Protein AF-A0A523BL86-F1 (afdb_monomer_lite)

Secondary structure (DSSP, 8-state):
-GGGS-HHHHTTSEEEEE---HHHHHHH-TTS--HHHHHHHHHHHHHTT-EEEEEEEEE----BTTB-HHHHHHHHHHHHHHH---SEEEEEE-EEEHHHHHH-S--GGGGG--EEETTEEE-TTHHHHHHHHHHHHHHTT--SEEEESS--HHHHHHHHHTTSS----SPP-

Sequence (173 aa):
MLEDVPEDLRKRFIASFSINPQVIVDKYERGTASTESRIKAAEIAGYMGFRVRIRIDPIVPVAAGGESWIFHYEMLIEELLNKVKPEIITLGSLRALKKTIHYASDKSWLEYTSEESPWGKRVKNRQKIYKLIIELLRDKGFNGKVGLCKETPGVWEYLKREGLMEDPGEPGV

pLDDT: mean 95.6, std 5.25, range [53.28, 98.88]

Structure (mmCIF, N/CA/C/O backbone):
data_AF-A0A523BL86-F1
#
_entry.id   AF-A0A523BL86-F1
#
loop_
_atom_site.group_PDB
_atom_site.id
_atom_site.type_symbol
_atom_site.label_atom_id
_atom_site.label_alt_id
_atom_site.label_comp_id
_atom_site.label_asym_id
_atom_site.label_entity_id
_atom_site.label_seq_id
_atom_site.pdbx_PDB_ins_code
_atom_site.Cartn_x
_atom_site.Cartn_y
_atom_site.Cartn_z
_atom_site.occupancy
_atom_site.B_iso_or_equiv
_atom_site.auth_seq_id
_atom_site.auth_comp_id
_atom_site.auth_asym_id
_atom_site.auth_atom_id
_atom_site.pdbx_PDB_model_num
ATOM 1 N N . MET A 1 1 ? 23.404 -0.313 -7.579 1.00 82.44 1 MET A N 1
ATOM 2 C CA . MET A 1 1 ? 22.190 0.309 -8.145 1.00 82.44 1 MET A CA 1
ATOM 3 C C . MET A 1 1 ? 21.480 -0.725 -9.025 1.00 82.44 1 MET A C 1
ATOM 5 O O . MET A 1 1 ? 22.022 -1.813 -9.196 1.00 82.44 1 MET A O 1
ATOM 9 N N . LEU A 1 2 ? 20.255 -0.480 -9.511 1.00 86.06 2 LEU A N 1
ATOM 10 C CA . LEU A 1 2 ? 19.532 -1.484 -10.323 1.00 86.06 2 LEU A CA 1
ATOM 11 C C . LEU A 1 2 ? 20.244 -1.761 -11.659 1.00 86.06 2 LEU A C 1
ATOM 13 O O . LEU A 1 2 ? 20.132 -2.849 -12.219 1.00 86.06 2 LEU A O 1
ATOM 17 N N . GLU A 1 3 ? 20.995 -0.779 -12.148 1.00 90.88 3 GLU A N 1
ATOM 18 C CA . GLU A 1 3 ? 21.759 -0.797 -13.391 1.00 90.88 3 GLU A CA 1
ATOM 19 C C . GLU A 1 3 ? 22.898 -1.818 -13.348 1.00 90.88 3 GLU A C 1
ATOM 21 O O . GLU A 1 3 ? 23.232 -2.391 -14.382 1.00 90.88 3 GLU A O 1
ATOM 26 N N . ASP A 1 4 ? 23.422 -2.107 -12.153 1.00 93.81 4 ASP A N 1
ATOM 27 C CA . ASP A 1 4 ? 24.525 -3.051 -11.946 1.00 93.81 4 ASP A CA 1
ATOM 28 C C . ASP A 1 4 ? 24.085 -4.517 -12.092 1.00 93.81 4 ASP A C 1
ATOM 30 O O . ASP A 1 4 ? 24.923 -5.417 -12.128 1.00 93.81 4 ASP A O 1
ATOM 34 N N . VAL A 1 5 ? 22.774 -4.787 -12.159 1.00 94.88 5 VAL A N 1
ATOM 35 C CA . VAL A 1 5 ? 22.245 -6.139 -12.378 1.00 94.88 5 VAL A CA 1
ATOM 36 C C . VAL A 1 5 ? 22.245 -6.443 -13.884 1.00 94.88 5 VAL A C 1
ATOM 38 O O . VAL A 1 5 ? 21.532 -5.751 -14.627 1.00 94.88 5 VAL A O 1
ATOM 41 N N . PRO A 1 6 ? 22.968 -7.491 -14.343 1.00 96.00 6 PRO A N 1
ATOM 42 C CA . PRO A 1 6 ? 22.964 -7.921 -15.741 1.00 96.00 6 PRO A CA 1
ATOM 43 C C . PRO A 1 6 ? 21.549 -8.175 -16.259 1.00 96.00 6 PRO A C 1
ATOM 45 O O . PRO A 1 6 ? 20.715 -8.743 -15.549 1.00 96.00 6 PRO A O 1
ATOM 48 N N . GLU A 1 7 ? 21.268 -7.744 -17.490 1.00 95.00 7 GLU A N 1
ATOM 49 C CA . GLU A 1 7 ? 19.920 -7.747 -18.072 1.00 95.00 7 GLU A CA 1
ATOM 50 C C . GLU A 1 7 ? 19.264 -9.137 -18.061 1.00 95.00 7 GLU A C 1
ATOM 52 O O . GLU A 1 7 ? 18.099 -9.278 -17.680 1.00 95.00 7 GLU A O 1
ATOM 57 N N . ASP A 1 8 ? 20.036 -10.177 -18.376 1.00 95.81 8 ASP A N 1
ATOM 58 C CA . ASP A 1 8 ? 19.610 -11.579 -18.386 1.00 95.81 8 ASP A CA 1
ATOM 59 C C . ASP A 1 8 ? 19.217 -12.103 -16.992 1.00 95.81 8 ASP A C 1
ATOM 61 O O . ASP A 1 8 ? 18.427 -13.046 -16.866 1.00 95.81 8 ASP A O 1
ATOM 65 N N . LEU A 1 9 ? 19.705 -11.458 -15.930 1.00 96.06 9 LEU A N 1
ATOM 66 C CA . LEU A 1 9 ? 19.401 -11.812 -14.548 1.00 96.06 9 LEU A CA 1
ATOM 67 C C . LEU A 1 9 ? 18.237 -11.014 -13.954 1.00 96.06 9 LEU A C 1
ATOM 69 O O . LEU A 1 9 ? 17.635 -11.484 -12.988 1.00 96.06 9 LEU A O 1
ATOM 73 N N . ARG A 1 10 ? 17.856 -9.855 -14.509 1.00 96.12 10 ARG A N 1
ATOM 74 C CA . ARG A 1 10 ? 16.880 -8.929 -13.883 1.00 96.12 10 ARG A CA 1
ATOM 75 C C . ARG A 1 10 ? 15.524 -9.563 -13.576 1.00 96.12 10 ARG A C 1
ATOM 77 O O . ARG A 1 10 ? 14.951 -9.301 -12.520 1.00 96.12 10 ARG A O 1
ATOM 84 N N . LYS A 1 11 ? 15.048 -10.487 -14.416 1.00 94.81 11 LYS A N 1
ATOM 85 C CA . LYS A 1 11 ? 13.786 -11.227 -14.192 1.00 94.81 11 LYS A CA 1
ATOM 86 C C . LYS A 1 11 ? 13.818 -12.166 -12.978 1.00 94.81 11 LYS A C 1
ATOM 88 O O . LYS A 1 11 ? 12.765 -12.613 -12.524 1.00 94.81 11 LYS A O 1
ATOM 93 N N . ARG A 1 12 ? 15.002 -12.483 -12.442 1.00 95.88 12 ARG A N 1
ATOM 94 C CA . ARG A 1 12 ? 15.172 -13.281 -11.213 1.00 95.88 12 ARG A CA 1
ATOM 95 C C . ARG A 1 12 ? 15.038 -12.434 -9.948 1.00 95.88 12 ARG A C 1
ATOM 97 O O . ARG A 1 12 ? 14.862 -12.992 -8.868 1.00 95.88 12 ARG A O 1
ATOM 104 N N . PHE A 1 13 ? 15.077 -11.112 -10.082 1.00 96.31 13 PHE A N 1
ATOM 105 C CA . PHE A 1 13 ? 14.931 -10.170 -8.985 1.00 96.31 13 PHE A CA 1
ATOM 106 C C . PHE A 1 13 ? 13.534 -9.554 -8.982 1.00 96.31 13 PHE A C 1
ATOM 108 O O . PHE A 1 13 ? 12.902 -9.356 -10.022 1.00 96.31 13 PHE A O 1
ATOM 115 N N . ILE A 1 14 ? 13.055 -9.251 -7.779 1.00 97.06 14 ILE A N 1
ATOM 116 C CA . ILE A 1 14 ? 11.788 -8.562 -7.562 1.00 97.06 14 ILE A CA 1
ATOM 117 C C . ILE A 1 14 ? 12.106 -7.182 -6.999 1.00 97.06 14 ILE A C 1
ATOM 119 O O . ILE A 1 14 ? 12.654 -7.073 -5.902 1.00 97.06 14 ILE A O 1
ATOM 123 N N . ALA A 1 15 ? 11.722 -6.141 -7.730 1.00 97.50 15 ALA A N 1
ATOM 124 C CA . ALA A 1 15 ? 11.736 -4.772 -7.240 1.00 97.50 15 ALA A CA 1
ATOM 125 C C . ALA A 1 15 ? 10.367 -4.474 -6.613 1.00 97.50 15 ALA A C 1
ATOM 127 O O . ALA A 1 15 ? 9.346 -4.484 -7.301 1.00 97.50 15 ALA A O 1
ATOM 128 N N . SER A 1 16 ? 10.326 -4.263 -5.297 1.00 98.00 16 SER A N 1
ATOM 129 C CA . SER A 1 16 ? 9.077 -4.011 -4.571 1.00 98.00 16 SER A CA 1
ATOM 130 C C . SER A 1 16 ? 9.067 -2.614 -3.969 1.00 98.00 16 SER A C 1
ATOM 132 O O . SER A 1 16 ? 10.004 -2.247 -3.266 1.00 98.00 16 SER A O 1
ATOM 134 N N . PHE A 1 17 ? 7.975 -1.877 -4.173 1.00 98.56 17 PHE A N 1
ATOM 135 C CA . PHE A 1 17 ? 7.820 -0.505 -3.682 1.00 98.56 17 PHE A CA 1
ATOM 136 C C . PHE A 1 17 ? 6.600 -0.398 -2.770 1.00 98.56 17 PHE A C 1
ATOM 138 O O . PHE A 1 17 ? 5.517 -0.861 -3.128 1.00 98.56 17 PHE A O 1
ATOM 145 N N . SER A 1 18 ? 6.772 0.213 -1.596 1.00 98.50 18 SER A N 1
ATOM 146 C CA . SER A 1 18 ? 5.647 0.609 -0.745 1.00 98.50 18 SER A CA 1
ATOM 147 C C . SER A 1 18 ? 5.169 1.995 -1.146 1.00 98.50 18 SER A C 1
ATOM 149 O O . SER A 1 18 ? 5.960 2.938 -1.154 1.00 98.50 18 SER A O 1
ATOM 151 N N . ILE A 1 19 ? 3.886 2.129 -1.458 1.00 98.44 19 ILE A N 1
ATOM 152 C CA . ILE A 1 19 ? 3.257 3.395 -1.830 1.00 98.44 19 ILE A CA 1
ATOM 153 C C . ILE A 1 19 ? 2.011 3.620 -0.976 1.00 98.44 19 ILE A C 1
ATOM 155 O O . ILE A 1 19 ? 1.357 2.672 -0.546 1.00 98.44 19 ILE A O 1
ATOM 159 N N . ASN A 1 20 ? 1.681 4.884 -0.769 1.00 98.62 20 ASN A N 1
ATOM 160 C CA . ASN A 1 20 ? 0.470 5.341 -0.104 1.00 98.62 20 ASN A CA 1
ATOM 161 C C . ASN A 1 20 ? 0.049 6.668 -0.743 1.00 98.62 20 ASN A C 1
ATOM 163 O O . ASN A 1 20 ? 0.886 7.294 -1.389 1.00 98.62 20 ASN A O 1
ATOM 167 N N . PRO A 1 21 ? -1.203 7.127 -0.576 1.00 98.62 21 PRO A N 1
ATOM 168 C CA . PRO A 1 21 ? -1.585 8.466 -1.001 1.00 98.62 21 PRO A CA 1
ATOM 169 C C . PRO A 1 21 ? -0.676 9.528 -0.371 1.00 98.62 21 PRO A C 1
ATOM 171 O O . PRO A 1 21 ? -0.292 9.403 0.796 1.00 98.62 21 PRO A O 1
ATOM 174 N N . GLN A 1 22 ? -0.370 10.597 -1.111 1.00 98.19 22 GLN A N 1
ATOM 175 C CA . GLN A 1 22 ? 0.613 11.599 -0.677 1.00 98.19 22 GLN A CA 1
ATOM 176 C C . GLN A 1 22 ? 0.264 12.229 0.679 1.00 98.19 22 GLN A C 1
ATOM 178 O O . GLN A 1 22 ? 1.146 12.404 1.512 1.00 98.19 22 GLN A O 1
ATOM 183 N N . VAL A 1 23 ? -1.025 12.442 0.961 1.00 98.12 23 VAL A N 1
ATOM 184 C CA . VAL A 1 23 ? -1.504 12.951 2.259 1.00 98.12 23 VAL A CA 1
ATOM 185 C C . VAL A 1 23 ? -1.100 12.067 3.450 1.00 98.12 23 VAL A C 1
ATOM 187 O O . VAL A 1 23 ? -0.912 12.565 4.558 1.00 98.12 23 VAL A O 1
ATOM 190 N N . ILE A 1 24 ? -0.945 10.755 3.241 1.00 98.12 24 ILE A N 1
ATOM 191 C CA . ILE A 1 24 ? -0.473 9.804 4.258 1.00 98.12 24 ILE A CA 1
ATOM 192 C C . ILE A 1 24 ? 1.050 9.871 4.363 1.00 98.12 24 ILE A C 1
ATOM 194 O O . ILE A 1 24 ? 1.577 9.885 5.476 1.00 98.12 24 ILE A O 1
ATOM 198 N N . VAL A 1 25 ? 1.747 9.950 3.224 1.00 98.12 25 VAL A N 1
ATOM 199 C CA . VAL A 1 25 ? 3.211 10.089 3.171 1.00 98.12 25 VAL A CA 1
ATOM 200 C C . VAL A 1 25 ? 3.656 11.346 3.923 1.00 98.12 25 VAL A C 1
ATOM 202 O O . VAL A 1 25 ? 4.501 11.254 4.812 1.00 98.12 25 VAL A O 1
ATOM 205 N N . ASP A 1 26 ? 3.026 12.489 3.653 1.00 97.00 26 ASP A N 1
ATOM 206 C CA . ASP A 1 26 ? 3.332 13.769 4.302 1.00 97.00 26 ASP A CA 1
ATOM 207 C C . ASP A 1 26 ? 3.087 13.721 5.814 1.00 97.00 26 ASP A C 1
ATOM 209 O O . ASP A 1 26 ? 3.871 14.248 6.610 1.00 97.00 26 ASP A O 1
ATOM 213 N N . LYS A 1 27 ? 1.997 13.064 6.226 1.00 96.19 27 LYS A N 1
ATOM 214 C CA . LYS A 1 27 ? 1.606 12.989 7.635 1.00 96.19 27 LYS A CA 1
ATOM 215 C C . LYS A 1 27 ? 2.496 12.027 8.426 1.00 96.19 27 LYS A C 1
ATOM 217 O O . LYS A 1 27 ? 2.903 12.363 9.540 1.00 96.19 27 LYS A O 1
ATOM 222 N N . TYR A 1 28 ? 2.812 10.855 7.868 1.00 96.44 28 TYR A N 1
ATOM 223 C CA . TYR A 1 28 ? 3.342 9.720 8.633 1.00 96.44 28 TYR A CA 1
ATOM 224 C C . TYR A 1 28 ? 4.681 9.152 8.156 1.00 96.44 28 TYR A C 1
ATOM 226 O O . TYR A 1 28 ? 5.365 8.506 8.947 1.00 96.44 28 TYR A O 1
ATOM 234 N N . GLU A 1 29 ? 5.104 9.393 6.918 1.00 96.31 29 GLU A N 1
ATOM 235 C CA . GLU A 1 29 ? 6.310 8.782 6.339 1.00 96.31 29 GLU A CA 1
ATOM 236 C C . GLU A 1 29 ? 7.447 9.810 6.195 1.00 96.31 29 GLU A C 1
ATOM 238 O O . GLU A 1 29 ? 8.094 9.935 5.154 1.00 96.31 29 GLU A O 1
ATOM 243 N N . ARG A 1 30 ? 7.705 10.577 7.261 1.00 93.88 30 ARG A N 1
ATOM 244 C CA . ARG A 1 30 ? 8.714 11.650 7.263 1.00 93.88 30 ARG A CA 1
ATOM 245 C C . ARG A 1 30 ? 10.102 11.132 6.876 1.00 93.88 30 ARG A C 1
ATOM 247 O O . ARG A 1 30 ? 10.560 10.115 7.390 1.00 93.88 30 ARG A O 1
ATOM 254 N N . GLY A 1 31 ? 10.788 11.881 6.013 1.00 95.88 31 GLY A N 1
ATOM 255 C CA . GLY A 1 31 ? 12.138 11.548 5.545 1.00 95.88 31 GLY A CA 1
ATOM 256 C C . GLY A 1 31 ? 12.184 10.495 4.433 1.00 95.88 31 GLY A C 1
ATOM 257 O O . GLY A 1 31 ? 13.267 10.028 4.090 1.00 95.88 31 GLY A O 1
ATOM 258 N N . THR A 1 32 ? 11.037 10.118 3.867 1.00 97.75 32 THR A N 1
ATOM 259 C CA . THR A 1 32 ? 10.952 9.192 2.729 1.00 97.75 32 THR A CA 1
ATOM 260 C C . THR A 1 32 ? 10.646 9.928 1.420 1.00 97.75 32 THR A C 1
ATOM 262 O O . THR A 1 32 ? 10.286 11.105 1.418 1.00 97.75 32 THR A O 1
ATOM 265 N N . ALA A 1 33 ? 10.797 9.236 0.287 1.00 98.12 33 ALA A N 1
ATOM 266 C CA . ALA A 1 33 ? 10.458 9.773 -1.030 1.00 98.12 33 ALA A CA 1
ATOM 267 C C . ALA A 1 33 ? 8.941 9.985 -1.196 1.00 98.12 33 ALA A C 1
ATOM 269 O O . ALA A 1 33 ? 8.147 9.234 -0.620 1.00 98.12 33 ALA A O 1
ATOM 270 N N . SER A 1 34 ? 8.550 10.948 -2.039 1.00 98.62 34 SER A N 1
ATOM 271 C CA . SER A 1 34 ? 7.144 11.198 -2.386 1.00 98.62 34 SER A CA 1
ATOM 272 C C . SER A 1 34 ? 6.511 10.013 -3.120 1.00 98.62 34 SER A C 1
ATOM 274 O O . SER A 1 34 ? 7.202 9.187 -3.719 1.00 98.62 34 SER A O 1
ATOM 276 N N . THR A 1 35 ? 5.183 9.951 -3.106 1.00 98.62 35 THR A N 1
ATOM 277 C CA . THR A 1 35 ? 4.371 8.958 -3.826 1.00 98.62 35 THR A CA 1
ATOM 278 C C . THR A 1 35 ? 4.736 8.919 -5.305 1.00 98.62 35 THR A C 1
ATOM 280 O O . THR A 1 35 ? 5.083 7.858 -5.823 1.00 98.62 35 THR A O 1
ATOM 283 N N . GLU A 1 36 ? 4.769 10.088 -5.949 1.00 98.50 36 GLU A N 1
ATOM 284 C CA . GLU A 1 36 ? 5.147 10.238 -7.355 1.00 98.50 36 GLU A CA 1
ATOM 285 C C . GLU A 1 36 ? 6.551 9.678 -7.622 1.00 98.50 36 GLU A C 1
ATOM 287 O O . GLU A 1 36 ? 6.750 8.915 -8.566 1.00 98.50 36 GLU A O 1
ATOM 292 N N . SER A 1 37 ? 7.523 9.981 -6.752 1.00 98.56 37 SER A N 1
ATOM 293 C CA . SER A 1 37 ? 8.902 9.495 -6.902 1.00 98.56 37 SER A CA 1
ATOM 294 C C . SER A 1 37 ? 8.985 7.972 -6.798 1.00 98.56 37 SER A C 1
ATOM 296 O O . SER A 1 37 ? 9.742 7.335 -7.531 1.00 98.56 37 SER A O 1
ATOM 298 N N . ARG A 1 38 ? 8.193 7.358 -5.910 1.00 98.69 38 ARG A N 1
ATOM 299 C CA . ARG A 1 38 ? 8.139 5.896 -5.762 1.00 98.69 38 ARG A CA 1
ATOM 300 C C . ARG A 1 38 ? 7.476 5.229 -6.960 1.00 98.69 38 ARG A C 1
ATOM 302 O O . ARG A 1 38 ? 7.983 4.212 -7.428 1.00 98.69 38 ARG A O 1
ATOM 309 N N . ILE A 1 39 ? 6.390 5.807 -7.480 1.00 98.88 39 ILE A N 1
ATOM 310 C CA . ILE A 1 39 ? 5.745 5.336 -8.715 1.00 98.88 39 ILE A CA 1
ATOM 311 C C . ILE A 1 39 ? 6.721 5.467 -9.889 1.00 98.88 39 ILE A C 1
ATOM 313 O O . ILE A 1 39 ? 6.872 4.524 -10.662 1.00 98.88 39 ILE A O 1
ATOM 317 N N . LYS A 1 40 ? 7.457 6.581 -9.982 1.00 98.62 40 LYS A N 1
ATOM 318 C CA . LYS A 1 40 ? 8.464 6.788 -11.026 1.00 98.62 40 LYS A CA 1
ATOM 319 C C . LYS A 1 40 ? 9.602 5.771 -10.947 1.00 98.62 40 LYS A C 1
ATOM 321 O O . LYS A 1 40 ? 10.015 5.228 -11.968 1.00 98.62 40 LYS A O 1
ATOM 326 N N . ALA A 1 41 ? 10.083 5.467 -9.744 1.00 98.38 41 ALA A N 1
ATOM 327 C CA . ALA A 1 41 ? 11.094 4.434 -9.539 1.00 98.38 41 ALA A CA 1
ATOM 328 C C . ALA A 1 41 ? 10.576 3.034 -9.919 1.00 98.38 41 ALA A C 1
ATOM 330 O O . ALA A 1 41 ? 11.306 2.252 -10.530 1.00 98.38 41 ALA A O 1
ATOM 331 N N . ALA A 1 42 ? 9.312 2.730 -9.611 1.00 98.56 42 ALA A N 1
ATOM 332 C CA . ALA A 1 42 ? 8.667 1.481 -10.007 1.00 98.56 42 ALA A CA 1
ATOM 333 C C . ALA A 1 42 ? 8.502 1.363 -11.531 1.00 98.56 42 ALA A C 1
ATOM 335 O O . ALA A 1 42 ? 8.753 0.295 -12.089 1.00 98.56 42 ALA A O 1
ATOM 336 N N . GLU A 1 43 ? 8.139 2.457 -12.206 1.00 98.62 43 GLU A N 1
ATOM 337 C CA . GLU A 1 43 ? 8.085 2.541 -13.668 1.00 98.62 43 GLU A CA 1
ATOM 338 C C . GLU A 1 43 ? 9.466 2.251 -14.284 1.00 98.62 43 GLU A C 1
ATOM 340 O O . GLU A 1 43 ? 9.588 1.374 -15.140 1.00 98.62 43 GLU A O 1
ATOM 345 N N . ILE A 1 44 ? 10.522 2.921 -13.803 1.00 98.31 44 ILE A N 1
ATOM 346 C CA . ILE A 1 44 ? 11.897 2.714 -14.287 1.00 98.31 44 ILE A CA 1
ATOM 347 C C . ILE A 1 44 ? 12.338 1.259 -14.089 1.00 98.31 44 ILE A C 1
ATOM 349 O O . ILE A 1 44 ? 12.839 0.638 -15.026 1.00 98.31 44 ILE A O 1
ATOM 353 N N . ALA A 1 45 ? 12.105 0.680 -12.907 1.00 98.12 45 ALA A N 1
ATOM 354 C CA . ALA A 1 45 ? 12.432 -0.722 -12.648 1.00 98.12 45 ALA A CA 1
ATOM 355 C C . ALA A 1 45 ? 11.704 -1.670 -13.621 1.00 98.12 45 ALA A C 1
ATOM 357 O O . ALA A 1 45 ? 12.295 -2.639 -14.104 1.00 98.12 45 ALA A O 1
ATOM 358 N N . GLY A 1 46 ? 10.446 -1.368 -13.956 1.00 97.56 46 GLY A N 1
ATOM 359 C CA . GLY A 1 46 ? 9.686 -2.093 -14.972 1.00 97.56 46 GLY A CA 1
ATOM 360 C C . GLY A 1 46 ? 10.329 -2.007 -16.358 1.00 97.56 46 GLY A C 1
ATOM 361 O O . GLY A 1 46 ? 10.551 -3.043 -16.985 1.00 97.56 46 GLY A O 1
ATOM 362 N N . TYR A 1 47 ? 10.703 -0.805 -16.813 1.00 97.25 47 TYR A N 1
ATOM 363 C CA . TYR A 1 47 ? 11.387 -0.616 -18.102 1.00 97.25 47 TYR A CA 1
ATOM 364 C C . TYR A 1 47 ? 12.744 -1.316 -18.174 1.00 97.25 47 TYR A C 1
ATOM 366 O O . TYR A 1 47 ? 13.138 -1.792 -19.235 1.00 97.25 47 TYR A O 1
ATOM 374 N N . MET A 1 48 ? 13.442 -1.434 -17.046 1.00 97.00 48 MET A N 1
ATOM 375 C CA . MET A 1 48 ? 14.704 -2.166 -16.961 1.00 97.00 48 MET A CA 1
ATOM 376 C C . MET A 1 48 ? 14.531 -3.691 -17.030 1.00 97.00 48 MET A C 1
ATOM 378 O O . MET A 1 48 ? 15.535 -4.395 -17.117 1.00 97.00 48 MET A O 1
ATOM 382 N N . GLY A 1 49 ? 13.300 -4.215 -16.988 1.00 97.12 49 GLY A N 1
ATOM 383 C CA . GLY A 1 49 ? 12.998 -5.646 -17.090 1.00 97.12 49 GLY A CA 1
ATOM 384 C C . GLY A 1 49 ? 12.887 -6.381 -15.749 1.00 97.12 49 GLY A C 1
ATOM 385 O O . GLY A 1 49 ? 12.858 -7.616 -15.735 1.00 97.12 49 GLY A O 1
ATOM 386 N N . PHE A 1 50 ? 12.823 -5.664 -14.620 1.00 98.12 50 PHE A N 1
ATOM 387 C CA . PHE A 1 50 ? 12.575 -6.279 -13.314 1.00 98.12 50 PHE A CA 1
ATOM 388 C C . PHE A 1 50 ? 11.111 -6.678 -13.149 1.00 98.12 50 PHE A C 1
ATOM 390 O O . PHE A 1 50 ? 10.193 -6.055 -13.683 1.00 98.12 50 PHE A O 1
ATOM 397 N N . ARG A 1 51 ? 10.876 -7.692 -12.314 1.00 97.56 51 ARG A N 1
ATOM 398 C CA . ARG A 1 51 ? 9.530 -7.998 -11.828 1.00 97.56 51 ARG A CA 1
ATOM 399 C C . ARG A 1 51 ? 9.151 -6.972 -10.770 1.00 97.56 51 ARG A C 1
ATOM 401 O O . ARG A 1 51 ? 9.753 -6.945 -9.696 1.00 97.56 51 ARG A O 1
ATOM 408 N N . VAL A 1 52 ? 8.161 -6.137 -11.065 1.00 98.31 52 VAL A N 1
ATOM 409 C CA . VAL A 1 52 ? 7.721 -5.073 -10.155 1.00 98.31 52 VAL A CA 1
ATOM 410 C C . VAL A 1 52 ? 6.557 -5.550 -9.294 1.00 98.31 52 VAL A C 1
ATOM 412 O O . VAL A 1 52 ? 5.579 -6.103 -9.796 1.00 98.31 52 VAL A O 1
ATOM 415 N N . ARG A 1 53 ? 6.640 -5.319 -7.984 1.00 98.62 53 ARG A N 1
ATOM 416 C CA . ARG A 1 53 ? 5.537 -5.526 -7.036 1.00 98.62 53 ARG A CA 1
ATOM 417 C C . ARG A 1 53 ? 5.267 -4.252 -6.253 1.00 98.62 53 ARG A C 1
ATOM 419 O O . ARG A 1 53 ? 6.175 -3.472 -5.980 1.00 98.62 53 ARG A O 1
ATOM 426 N N . ILE A 1 54 ? 4.014 -4.062 -5.867 1.00 98.81 54 ILE A N 1
ATOM 427 C CA . ILE A 1 54 ? 3.579 -2.885 -5.119 1.00 98.81 54 ILE A CA 1
ATOM 428 C C . ILE A 1 54 ? 3.007 -3.319 -3.775 1.00 98.81 54 ILE A C 1
ATOM 430 O O . ILE A 1 54 ? 2.354 -4.360 -3.664 1.00 98.81 54 ILE A O 1
ATOM 434 N N . ARG A 1 55 ? 3.261 -2.521 -2.741 1.00 98.81 55 ARG A N 1
ATOM 435 C CA . ARG A 1 55 ? 2.649 -2.655 -1.422 1.00 98.81 55 ARG A CA 1
ATOM 436 C C . ARG A 1 55 ? 1.884 -1.385 -1.084 1.00 98.81 55 ARG A C 1
ATOM 438 O O . ARG A 1 55 ? 2.484 -0.322 -1.005 1.00 98.81 55 ARG A O 1
ATOM 445 N N . ILE A 1 56 ? 0.588 -1.526 -0.843 1.00 98.75 56 ILE A N 1
ATOM 446 C CA . ILE A 1 56 ? -0.243 -0.506 -0.203 1.00 98.75 56 ILE A CA 1
ATOM 447 C C . ILE A 1 56 ? -0.441 -0.990 1.236 1.00 98.75 56 ILE A C 1
ATOM 449 O O . ILE A 1 56 ? -1.390 -1.707 1.556 1.00 98.75 56 ILE A O 1
ATOM 453 N N . ASP A 1 57 ? 0.571 -0.742 2.065 1.00 97.88 57 ASP A N 1
ATOM 454 C CA . ASP A 1 57 ? 0.675 -1.258 3.431 1.00 97.88 57 ASP A CA 1
ATOM 455 C C . ASP A 1 57 ? 1.531 -0.295 4.279 1.00 97.88 57 ASP A C 1
ATOM 457 O O . ASP A 1 57 ? 2.729 -0.171 4.004 1.00 97.88 57 ASP A O 1
ATOM 461 N N . PRO A 1 58 ? 0.961 0.371 5.301 1.00 97.69 58 PRO A N 1
ATOM 462 C CA . PRO A 1 58 ? -0.416 0.230 5.773 1.00 97.69 58 PRO A CA 1
ATOM 463 C C . PRO A 1 58 ? -1.410 1.147 5.041 1.00 97.69 58 PRO A C 1
ATOM 465 O O . PRO A 1 58 ? -1.153 2.332 4.862 1.00 97.69 58 PRO A O 1
ATOM 468 N N . ILE A 1 59 ? -2.601 0.624 4.756 1.00 98.50 59 ILE A N 1
ATOM 469 C CA . ILE A 1 59 ? -3.799 1.391 4.427 1.00 98.50 59 ILE A CA 1
ATOM 470 C C . ILE A 1 59 ? -4.290 2.080 5.703 1.00 98.50 59 ILE A C 1
ATOM 472 O O . ILE A 1 59 ? -4.605 1.419 6.704 1.00 98.50 59 ILE A O 1
ATOM 476 N N . VAL A 1 60 ? -4.379 3.408 5.644 1.00 97.62 60 VAL A N 1
ATOM 477 C CA . VAL A 1 60 ? -4.937 4.285 6.682 1.00 97.62 60 VAL A CA 1
ATOM 478 C C . VAL A 1 60 ? -6.064 5.135 6.071 1.00 97.62 60 VAL A C 1
ATOM 480 O O . VAL A 1 60 ? -5.821 5.798 5.060 1.00 97.62 60 VAL A O 1
ATOM 483 N N . PRO A 1 61 ? -7.288 5.141 6.636 1.00 96.44 61 PRO A N 1
ATOM 484 C CA . PRO A 1 61 ? -8.428 5.880 6.093 1.00 96.44 61 PRO A CA 1
ATOM 485 C C . PRO A 1 61 ? -8.393 7.370 6.490 1.00 96.44 61 PRO A C 1
ATOM 487 O O . PRO A 1 61 ? -9.273 7.864 7.194 1.00 96.44 61 PRO A O 1
ATOM 490 N N . VAL A 1 62 ? -7.355 8.087 6.052 1.00 96.94 62 VAL A N 1
ATOM 491 C CA . VAL A 1 62 ? -7.172 9.526 6.306 1.00 96.94 62 VAL A CA 1
ATOM 492 C C . VAL A 1 62 ? -8.050 10.343 5.356 1.00 96.94 62 VAL A C 1
ATOM 494 O O . VAL A 1 62 ? -7.878 10.264 4.143 1.00 96.94 62 VAL A O 1
ATOM 497 N N . ALA A 1 63 ? -8.958 11.154 5.902 1.00 96.38 63 ALA A N 1
ATOM 498 C CA . ALA A 1 63 ? -9.625 12.227 5.164 1.00 96.38 63 ALA A CA 1
ATOM 499 C C . ALA A 1 63 ? -8.804 13.521 5.286 1.00 96.38 63 ALA A C 1
ATOM 501 O O . ALA A 1 63 ? -8.278 13.824 6.360 1.00 96.38 63 ALA A O 1
ATOM 502 N N . ALA A 1 64 ? -8.669 14.272 4.196 1.00 96.19 64 ALA A N 1
ATOM 503 C CA . ALA A 1 64 ? -7.835 15.473 4.145 1.00 96.19 64 ALA A CA 1
ATOM 504 C C . ALA A 1 64 ? -8.267 16.390 2.997 1.00 96.19 64 ALA A C 1
ATOM 506 O O . ALA A 1 64 ? -8.691 15.904 1.952 1.00 96.19 64 ALA A O 1
ATOM 507 N N . GLY A 1 65 ? -8.147 17.708 3.191 1.00 94.19 65 GLY A N 1
ATOM 508 C CA . GLY A 1 65 ? -8.426 18.696 2.140 1.00 94.19 65 GLY A CA 1
ATOM 509 C C . GLY A 1 65 ? -9.890 18.764 1.691 1.00 94.19 65 GLY A C 1
ATOM 510 O O . GLY A 1 65 ? -10.148 19.187 0.575 1.00 94.19 65 GLY A O 1
ATOM 511 N N . GLY A 1 66 ? -10.836 18.327 2.530 1.00 96.44 66 GLY A N 1
ATOM 512 C CA . GLY A 1 66 ? -12.254 18.202 2.163 1.00 96.44 66 GLY A CA 1
ATOM 513 C C . GLY A 1 66 ? -12.610 16.876 1.485 1.00 96.44 66 GLY A C 1
ATOM 514 O O . GLY A 1 66 ? -13.790 16.576 1.341 1.00 96.44 66 GLY A O 1
ATOM 515 N N . GLU A 1 67 ? -11.613 16.051 1.158 1.00 97.94 67 GLU A N 1
ATOM 516 C CA . GLU A 1 67 ? -11.803 14.800 0.434 1.00 97.94 67 GLU A CA 1
ATOM 517 C C . GLU A 1 67 ? -11.816 13.573 1.344 1.00 97.94 67 GLU A C 1
ATOM 519 O O . GLU A 1 67 ? -11.136 13.498 2.380 1.00 97.94 67 GLU A O 1
ATOM 524 N N . SER A 1 68 ? -12.590 12.574 0.920 1.00 98.19 68 SER A N 1
ATOM 525 C CA . SER A 1 68 ? -12.678 11.286 1.603 1.00 98.19 68 SER A CA 1
ATOM 526 C C . SER A 1 68 ? -11.386 10.478 1.457 1.00 98.19 68 SER A C 1
ATOM 528 O O . SER A 1 68 ? -10.633 10.627 0.498 1.00 98.19 68 SER A O 1
ATOM 530 N N . TRP A 1 69 ? -11.151 9.541 2.376 1.00 97.81 69 TRP A N 1
ATOM 531 C CA . TRP A 1 69 ? -10.024 8.617 2.240 1.00 97.81 69 TRP A CA 1
ATOM 532 C C . TRP A 1 69 ? -10.113 7.766 0.966 1.00 97.81 69 TRP A C 1
ATOM 534 O O . TRP A 1 69 ? -9.084 7.446 0.387 1.00 97.81 69 TRP A O 1
ATOM 544 N N . ILE A 1 70 ? -11.326 7.426 0.513 1.00 98.44 70 ILE A N 1
ATOM 545 C CA . ILE A 1 70 ? -11.560 6.611 -0.688 1.00 98.44 70 ILE A CA 1
ATOM 546 C C . ILE A 1 70 ? -11.020 7.334 -1.922 1.00 98.44 70 ILE A C 1
ATOM 548 O O . ILE A 1 70 ? -10.269 6.736 -2.687 1.00 98.44 70 ILE A O 1
ATOM 552 N N . PHE A 1 71 ? -11.331 8.628 -2.049 1.00 98.50 71 PHE A N 1
ATOM 553 C CA . PHE A 1 71 ? -10.836 9.486 -3.127 1.00 98.50 71 PHE A CA 1
ATOM 554 C C . PHE A 1 71 ? -9.303 9.459 -3.211 1.00 98.50 71 PHE A C 1
ATOM 556 O O . PHE A 1 71 ? -8.733 9.263 -4.281 1.00 98.50 71 PHE A O 1
ATOM 563 N N . HIS A 1 72 ? -8.623 9.555 -2.064 1.00 98.62 72 HIS A N 1
ATOM 564 C CA . HIS A 1 72 ? -7.157 9.523 -2.011 1.00 98.62 72 HIS A CA 1
ATOM 565 C C . HIS A 1 72 ? -6.562 8.207 -2.533 1.00 98.62 72 HIS A C 1
ATOM 567 O O . HIS A 1 72 ? -5.522 8.227 -3.192 1.00 98.62 72 HIS A O 1
ATOM 573 N N . TYR A 1 73 ? -7.203 7.061 -2.273 1.00 98.69 73 TYR A N 1
ATOM 574 C CA . TYR A 1 73 ? -6.748 5.780 -2.831 1.00 98.69 73 TYR A CA 1
ATOM 575 C C . TYR A 1 73 ? -7.151 5.586 -4.289 1.00 98.69 73 TYR A C 1
ATOM 577 O O . TYR A 1 73 ? -6.376 4.985 -5.027 1.00 98.69 73 TYR A O 1
ATOM 585 N N . GLU A 1 74 ? -8.310 6.086 -4.719 1.00 98.62 74 GLU A N 1
ATOM 586 C CA . GLU A 1 74 ? -8.687 6.055 -6.133 1.00 98.62 74 GLU A CA 1
ATOM 587 C C . GLU A 1 74 ? -7.648 6.799 -6.980 1.00 98.62 74 GLU A C 1
ATOM 589 O O . GLU A 1 74 ? -7.132 6.235 -7.946 1.00 98.62 74 GLU A O 1
ATOM 594 N N . MET A 1 75 ? -7.256 8.005 -6.554 1.00 98.50 75 MET A N 1
ATOM 595 C CA . MET A 1 75 ? -6.240 8.788 -7.254 1.00 98.50 75 MET A CA 1
ATOM 596 C C . MET A 1 75 ? -4.869 8.105 -7.269 1.00 98.50 75 MET A C 1
ATOM 598 O O . MET A 1 75 ? -4.203 8.083 -8.304 1.00 98.50 75 MET A O 1
ATOM 602 N N . LEU A 1 76 ? -4.458 7.504 -6.145 1.00 98.75 76 LEU A N 1
ATOM 603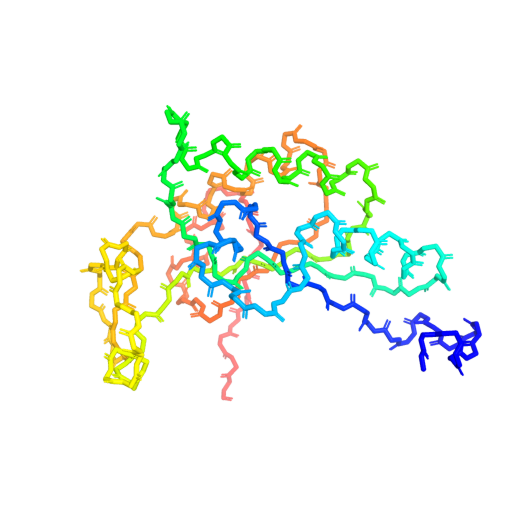 C CA . LEU A 1 76 ? -3.221 6.721 -6.071 1.00 98.75 76 LEU A CA 1
ATOM 604 C C . LEU A 1 76 ? -3.232 5.556 -7.069 1.00 98.75 76 LEU A C 1
ATOM 606 O O . LEU A 1 76 ? -2.236 5.311 -7.748 1.00 98.75 76 LEU A O 1
ATOM 610 N N . ILE A 1 77 ? -4.334 4.804 -7.111 1.00 98.75 77 ILE A N 1
ATOM 611 C CA . ILE A 1 77 ? -4.482 3.632 -7.976 1.00 98.75 77 ILE A CA 1
ATOM 612 C C . ILE A 1 77 ? -4.443 4.054 -9.443 1.00 98.75 77 ILE A C 1
ATOM 614 O O . ILE A 1 77 ? -3.744 3.422 -10.234 1.00 98.75 77 ILE A O 1
ATOM 618 N N . GLU A 1 78 ? -5.153 5.121 -9.799 1.00 98.50 78 GLU A N 1
ATOM 619 C CA . GLU A 1 78 ? -5.158 5.654 -11.158 1.00 98.50 78 GLU A CA 1
ATOM 620 C C . GLU A 1 78 ? -3.757 6.093 -11.596 1.00 98.50 78 GLU A C 1
ATOM 622 O O . GLU A 1 78 ? -3.273 5.660 -12.643 1.00 98.50 78 GLU A O 1
ATOM 627 N N . GLU A 1 79 ? -3.051 6.872 -10.770 1.00 98.38 79 GLU A N 1
ATOM 628 C CA . GLU A 1 79 ? -1.685 7.290 -11.090 1.00 98.38 79 GLU A CA 1
ATOM 629 C C . GLU A 1 79 ? -0.736 6.088 -11.232 1.00 98.38 79 GLU A C 1
ATOM 631 O O . GLU A 1 79 ? 0.060 6.024 -12.175 1.00 98.38 79 GLU A O 1
ATOM 636 N N . LEU A 1 80 ? -0.832 5.121 -10.314 1.00 98.75 80 LEU A N 1
ATOM 637 C CA . LEU A 1 80 ? -0.009 3.918 -10.333 1.00 98.75 80 LEU A CA 1
ATOM 638 C C . LEU A 1 80 ? -0.207 3.127 -11.628 1.00 98.75 80 LEU A C 1
ATOM 640 O O . LEU A 1 80 ? 0.773 2.793 -12.293 1.00 98.75 80 LEU A O 1
ATOM 644 N N . LEU A 1 81 ? -1.453 2.778 -11.955 1.00 98.56 81 LEU A N 1
ATOM 645 C CA . LEU A 1 81 ? -1.761 1.866 -13.058 1.00 98.56 81 LEU A CA 1
ATOM 646 C C . LEU A 1 81 ? -1.545 2.512 -14.433 1.00 98.56 81 LEU A C 1
ATOM 648 O O . LEU A 1 81 ? -1.292 1.797 -15.402 1.00 98.56 81 LEU A O 1
ATOM 652 N N . ASN A 1 82 ? -1.542 3.846 -14.508 1.00 98.19 82 ASN A N 1
ATOM 653 C CA . ASN A 1 82 ? -1.159 4.581 -15.716 1.00 98.19 82 ASN A CA 1
ATOM 654 C C . ASN A 1 82 ? 0.336 4.449 -16.059 1.00 98.19 82 ASN A C 1
ATOM 656 O O . ASN A 1 82 ? 0.705 4.562 -17.226 1.00 98.19 82 ASN A O 1
ATOM 660 N N . LYS A 1 83 ? 1.204 4.222 -15.063 1.00 98.25 83 LYS A N 1
ATOM 661 C CA . LYS A 1 83 ? 2.671 4.223 -15.234 1.00 98.25 83 LYS A CA 1
ATOM 662 C C . LYS A 1 83 ? 3.311 2.849 -15.025 1.00 98.25 83 LYS A C 1
ATOM 664 O O . LYS A 1 83 ? 4.371 2.562 -15.574 1.00 98.25 83 LYS A O 1
ATOM 669 N N . VAL A 1 84 ? 2.702 1.991 -14.212 1.00 98.38 84 VAL A N 1
ATOM 670 C CA . VAL A 1 84 ? 3.302 0.736 -13.748 1.00 98.38 84 VAL A CA 1
ATOM 671 C C . VAL A 1 84 ? 2.376 -0.429 -14.071 1.00 98.38 84 VAL A C 1
ATOM 673 O O . VAL A 1 84 ? 1.160 -0.331 -13.941 1.00 98.38 84 VAL A O 1
ATOM 676 N N . LYS A 1 85 ? 2.962 -1.577 -14.431 1.00 97.44 85 LYS A N 1
ATOM 677 C CA . LYS A 1 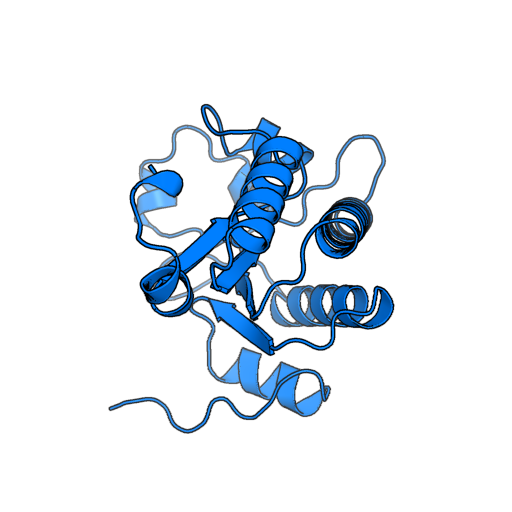85 ? 2.262 -2.865 -14.557 1.00 97.44 85 LYS A CA 1
ATOM 678 C C . LYS A 1 85 ? 2.741 -3.824 -13.461 1.00 97.44 85 LYS A C 1
ATOM 680 O O . LYS A 1 85 ? 3.654 -4.613 -13.711 1.00 97.44 85 LYS A O 1
ATOM 685 N N . PRO A 1 86 ? 2.203 -3.741 -12.229 1.00 98.12 86 PRO A N 1
ATOM 686 C CA . PRO A 1 86 ? 2.650 -4.594 -11.135 1.00 98.12 86 PRO A CA 1
ATOM 687 C C . PRO A 1 86 ? 2.297 -6.060 -11.391 1.00 98.12 86 PRO A C 1
ATOM 689 O O . PRO A 1 86 ? 1.200 -6.372 -11.845 1.00 98.12 86 PRO A O 1
ATOM 692 N N . GLU A 1 87 ? 3.181 -6.979 -11.012 1.00 97.44 87 GLU A N 1
ATOM 693 C CA . GLU A 1 87 ? 2.867 -8.413 -10.988 1.00 97.44 87 GLU A CA 1
ATOM 694 C C . GLU A 1 87 ? 1.883 -8.740 -9.854 1.00 97.44 87 GLU A C 1
ATOM 696 O O . GLU A 1 87 ? 0.943 -9.519 -10.021 1.00 97.44 87 GLU A O 1
ATOM 701 N N . ILE A 1 88 ? 2.123 -8.147 -8.679 1.00 98.06 88 ILE A N 1
ATOM 702 C CA . ILE A 1 88 ? 1.322 -8.336 -7.467 1.00 98.06 88 ILE A CA 1
ATOM 703 C C . ILE A 1 88 ? 1.180 -6.994 -6.753 1.00 98.06 88 ILE A C 1
ATOM 705 O O . ILE A 1 88 ? 2.176 -6.288 -6.563 1.00 98.06 88 ILE A O 1
ATOM 709 N N . ILE A 1 89 ? -0.034 -6.695 -6.290 1.00 98.69 89 ILE A N 1
ATOM 710 C CA . ILE A 1 89 ? -0.308 -5.607 -5.346 1.00 98.69 89 ILE A CA 1
ATOM 711 C C . ILE A 1 89 ? -0.659 -6.230 -3.993 1.00 98.69 89 ILE A C 1
ATOM 713 O O . ILE A 1 89 ? -1.622 -6.980 -3.870 1.00 98.69 89 ILE A O 1
ATOM 717 N N . THR A 1 90 ? 0.146 -5.970 -2.964 1.00 98.62 90 THR A N 1
ATOM 718 C CA . THR A 1 90 ? -0.125 -6.447 -1.600 1.00 98.62 90 THR A CA 1
ATOM 719 C C . THR A 1 90 ? -0.809 -5.354 -0.794 1.00 98.62 90 THR A C 1
ATOM 721 O O . THR A 1 90 ? -0.284 -4.246 -0.708 1.00 98.62 90 THR A O 1
ATOM 724 N N . LEU A 1 91 ? -1.934 -5.683 -0.167 1.00 98.69 91 LEU A N 1
ATOM 725 C CA . LEU A 1 91 ? -2.682 -4.800 0.717 1.00 98.69 91 LEU A CA 1
ATOM 726 C C . LEU A 1 91 ? -2.421 -5.180 2.175 1.00 98.69 91 LEU A C 1
ATOM 728 O O . LEU A 1 91 ? -2.430 -6.356 2.541 1.00 98.69 91 LEU A O 1
ATOM 732 N N . GLY A 1 92 ? -2.207 -4.191 3.026 1.00 98.12 92 GLY A N 1
ATOM 733 C CA . GLY A 1 92 ? -2.168 -4.369 4.473 1.00 98.12 92 GLY A CA 1
ATOM 734 C C . GLY A 1 92 ? -2.795 -3.164 5.142 1.00 98.12 92 GLY A C 1
ATOM 735 O O . GLY A 1 92 ? -2.709 -2.068 4.615 1.00 98.12 92 GLY A O 1
ATOM 736 N N . SER A 1 93 ? -3.465 -3.345 6.273 1.00 97.31 93 SER A N 1
ATOM 737 C CA . SER A 1 93 ? -4.053 -2.250 7.050 1.00 97.31 93 SER A CA 1
ATOM 738 C C . SER A 1 93 ? -3.169 -1.891 8.236 1.00 97.31 93 SER A C 1
ATOM 740 O O . SER A 1 93 ? -2.338 -2.687 8.696 1.00 97.31 93 SER A O 1
ATOM 742 N N . LEU A 1 94 ? -3.362 -0.675 8.748 1.00 97.06 94 LEU A N 1
ATOM 743 C CA . LEU A 1 94 ? -2.654 -0.191 9.924 1.00 97.06 94 LEU A CA 1
ATOM 744 C C . LEU A 1 94 ? -2.817 -1.138 11.122 1.00 97.06 94 LEU A C 1
ATOM 746 O O . LEU A 1 94 ? -3.920 -1.530 11.513 1.00 97.06 94 LEU A O 1
ATOM 750 N N . ARG A 1 95 ? -1.679 -1.481 11.730 1.00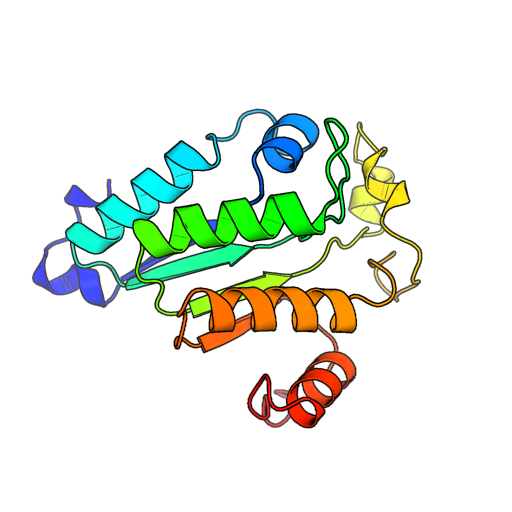 95.69 95 ARG A N 1
ATOM 751 C CA . ARG A 1 95 ? -1.588 -2.320 12.928 1.00 95.69 95 ARG A CA 1
ATOM 752 C C . ARG A 1 95 ? -0.887 -1.543 14.031 1.00 95.69 95 ARG A C 1
ATOM 754 O O . ARG A 1 95 ? 0.310 -1.278 13.958 1.00 95.69 95 ARG A O 1
ATOM 761 N N . ALA A 1 96 ? -1.633 -1.230 15.078 1.00 96.00 96 ALA A N 1
ATOM 762 C CA . ALA A 1 96 ? -1.137 -0.587 16.281 1.00 96.00 96 ALA A CA 1
ATOM 763 C C . ALA A 1 96 ? -0.486 -1.623 17.201 1.00 96.00 96 ALA A C 1
ATOM 765 O O . ALA A 1 96 ? -1.086 -2.052 18.184 1.00 96.00 96 ALA A O 1
ATOM 766 N N . LEU A 1 97 ? 0.725 -2.076 16.877 1.00 96.19 97 LEU A N 1
ATOM 767 C CA . LEU A 1 97 ? 1.427 -3.035 17.735 1.00 96.19 97 LEU A CA 1
ATOM 768 C C . LEU A 1 97 ? 1.727 -2.409 19.103 1.00 96.19 97 LEU A C 1
ATOM 770 O O . LEU A 1 97 ? 2.123 -1.247 19.166 1.00 96.19 97 LEU A O 1
ATOM 774 N N . LYS A 1 98 ? 1.621 -3.182 20.194 1.00 95.56 98 LYS A N 1
ATOM 775 C CA . LYS A 1 98 ? 1.864 -2.695 21.574 1.00 95.56 98 LYS A CA 1
ATOM 776 C C . LYS A 1 98 ? 3.165 -1.889 21.707 1.00 95.56 98 LYS A C 1
ATOM 778 O O . LYS A 1 98 ? 3.167 -0.817 22.304 1.00 95.56 98 LYS A O 1
ATOM 783 N N . LYS A 1 99 ? 4.257 -2.372 21.098 1.00 95.12 99 LYS A N 1
ATOM 784 C CA . LYS A 1 99 ? 5.551 -1.667 21.080 1.00 95.12 99 LYS A CA 1
ATOM 785 C C . LYS A 1 99 ? 5.484 -0.354 20.295 1.00 95.12 99 LYS A C 1
ATOM 787 O O . LYS A 1 99 ? 5.960 0.658 20.792 1.00 95.12 99 LYS A O 1
ATOM 792 N N . THR A 1 100 ? 4.860 -0.342 19.118 1.00 94.31 100 THR A N 1
ATOM 793 C CA . THR A 1 100 ? 4.684 0.882 18.320 1.00 94.31 100 THR A CA 1
ATOM 794 C C . THR A 1 100 ? 3.877 1.928 19.088 1.00 94.31 100 THR A C 1
ATOM 796 O O . THR A 1 100 ? 4.289 3.077 19.149 1.00 94.31 100 THR A O 1
ATOM 799 N N . ILE A 1 101 ? 2.790 1.532 19.760 1.00 94.56 101 ILE A N 1
ATOM 800 C CA . ILE A 1 101 ? 1.998 2.434 20.618 1.00 94.56 101 ILE A CA 1
ATOM 801 C C . ILE A 1 101 ? 2.858 3.030 21.743 1.00 94.56 101 ILE A C 1
ATOM 803 O O . ILE A 1 101 ? 2.708 4.201 22.098 1.00 94.56 101 ILE A O 1
ATOM 807 N N . HIS A 1 102 ? 3.734 2.218 22.336 1.00 95.31 102 HIS A N 1
ATOM 808 C CA . HIS A 1 102 ? 4.562 2.636 23.460 1.00 95.31 102 HIS A CA 1
ATOM 809 C C . HIS A 1 102 ? 5.656 3.627 23.036 1.00 95.31 102 HIS A C 1
ATOM 811 O O . HIS A 1 102 ? 5.787 4.675 23.664 1.00 95.31 102 HIS A O 1
ATOM 817 N N . TYR A 1 103 ? 6.382 3.328 21.954 1.00 96.19 103 TYR A N 1
ATOM 818 C CA . TYR A 1 103 ? 7.584 4.068 21.550 1.00 96.19 103 TYR A CA 1
ATOM 819 C C . TYR A 1 103 ? 7.363 5.145 20.478 1.00 96.19 103 TYR A C 1
ATOM 821 O O . TYR A 1 103 ? 8.260 5.955 20.262 1.00 96.19 103 TYR A O 1
ATOM 829 N N . ALA A 1 104 ? 6.222 5.176 19.782 1.00 93.69 104 ALA A N 1
ATOM 830 C CA . ALA A 1 104 ? 5.984 6.200 18.768 1.00 93.69 104 ALA A CA 1
ATOM 831 C C . ALA A 1 104 ? 5.807 7.587 19.405 1.00 93.69 104 ALA A C 1
ATOM 833 O O . ALA A 1 104 ? 4.973 7.765 20.297 1.00 93.69 104 ALA A O 1
ATOM 834 N N . SER A 1 105 ? 6.566 8.567 18.909 1.00 92.25 105 SER A N 1
ATOM 835 C CA . SER A 1 105 ? 6.455 9.968 19.331 1.00 92.25 105 SER A CA 1
ATOM 836 C C . SER A 1 105 ? 5.144 10.599 18.860 1.00 92.25 105 SER A C 1
ATOM 838 O O . SER A 1 105 ? 4.461 11.258 19.637 1.00 92.25 105 SER A O 1
ATOM 840 N N . ASP A 1 106 ? 4.769 10.365 17.599 1.00 93.81 106 ASP A N 1
ATOM 841 C CA . ASP A 1 106 ? 3.450 10.712 17.068 1.00 93.81 106 ASP A CA 1
ATOM 842 C C . ASP A 1 106 ? 2.502 9.522 17.249 1.00 93.81 106 ASP A C 1
ATOM 844 O O . ASP A 1 106 ? 2.819 8.398 16.854 1.00 93.81 106 ASP A O 1
ATOM 848 N N . LYS A 1 107 ? 1.339 9.775 17.851 1.00 95.62 107 LYS A N 1
ATOM 849 C CA . LYS A 1 107 ? 0.279 8.789 18.107 1.00 95.62 107 LYS A CA 1
ATOM 850 C C . LYS A 1 107 ? -1.055 9.171 17.466 1.00 95.62 107 LYS A C 1
ATOM 852 O O . LYS A 1 107 ? -2.051 8.495 17.711 1.00 95.62 107 LYS A O 1
ATOM 857 N N . SER A 1 108 ? -1.088 10.218 16.639 1.00 95.81 108 SER A N 1
ATOM 858 C CA . SER A 1 108 ? -2.308 10.677 15.959 1.00 95.81 108 SER A CA 1
ATOM 859 C C . SER A 1 108 ? -2.940 9.582 15.094 1.00 95.81 108 SER A C 1
ATOM 861 O O . SER A 1 108 ? -4.154 9.501 14.994 1.00 95.81 108 SER A O 1
ATOM 863 N N . TRP A 1 109 ? -2.137 8.661 14.555 1.00 95.25 109 TRP A N 1
ATOM 864 C CA . TRP A 1 109 ? -2.595 7.503 13.782 1.00 95.25 109 TRP A CA 1
ATOM 865 C C . TRP A 1 109 ? -3.430 6.484 14.583 1.00 95.25 109 TRP A C 1
ATOM 867 O O . TRP A 1 109 ? -4.081 5.627 13.982 1.00 95.25 109 TRP A O 1
ATOM 877 N N . LEU A 1 110 ? -3.443 6.544 15.922 1.00 96.50 110 LEU A N 1
ATOM 878 C CA . LEU A 1 110 ? -4.244 5.626 16.742 1.00 96.50 110 LEU A CA 1
ATOM 879 C C . LEU A 1 110 ? -5.746 5.802 16.540 1.00 96.50 110 LEU A C 1
ATOM 881 O O . LEU A 1 110 ? -6.478 4.831 16.734 1.00 96.50 110 LEU A O 1
ATOM 885 N N . GLU A 1 111 ? -6.195 6.990 16.121 1.00 96.25 111 GLU A N 1
ATOM 886 C CA . GLU A 1 111 ? -7.609 7.285 15.860 1.00 96.25 111 GLU A CA 1
ATOM 887 C C . GLU A 1 111 ? -8.230 6.325 14.829 1.00 96.25 111 GLU A C 1
ATOM 889 O O . GLU A 1 111 ? -9.409 5.986 14.916 1.00 96.25 111 GLU A O 1
ATOM 894 N N . TYR A 1 112 ? -7.418 5.800 13.904 1.00 96.62 112 TYR A N 1
ATOM 895 C CA . TYR A 1 112 ? -7.859 4.865 12.866 1.00 96.62 112 TYR A CA 1
ATOM 896 C C . TYR A 1 112 ? -7.888 3.403 13.332 1.00 96.62 112 TYR A C 1
ATOM 898 O O . TYR A 1 112 ? -8.226 2.507 12.556 1.00 96.62 112 TYR A O 1
ATOM 906 N N . THR A 1 113 ? -7.525 3.126 14.587 1.00 96.50 113 THR A N 1
ATOM 907 C CA . THR A 1 113 ? -7.443 1.767 15.132 1.00 96.50 113 THR A CA 1
ATOM 908 C C . THR A 1 113 ? -8.351 1.607 16.344 1.00 96.50 113 THR A C 1
ATOM 910 O O . THR A 1 113 ? -8.233 2.321 17.336 1.00 96.50 113 THR A O 1
ATOM 913 N N . SER A 1 114 ? -9.270 0.647 16.277 1.00 94.88 114 SER A N 1
ATOM 914 C CA . SER A 1 114 ? -10.259 0.415 17.340 1.00 94.88 114 SER A CA 1
ATOM 915 C C . SER A 1 114 ? -10.576 -1.057 17.591 1.00 94.88 114 SER A C 1
ATOM 917 O O . SER A 1 114 ? -11.197 -1.373 18.600 1.00 94.88 114 SER A O 1
ATOM 919 N N . GLU A 1 115 ? -10.142 -1.968 16.718 1.00 95.38 115 GLU A N 1
ATOM 920 C CA . GLU A 1 115 ? -10.338 -3.404 16.906 1.00 95.38 115 GLU A CA 1
ATOM 921 C C . GLU A 1 115 ? -9.170 -3.996 17.701 1.00 95.38 115 GLU A C 1
ATOM 923 O O . GLU A 1 115 ? -8.014 -3.847 17.306 1.00 95.38 115 GLU A O 1
ATOM 928 N N . GLU A 1 116 ? -9.458 -4.669 18.813 1.00 94.38 116 GLU A N 1
ATOM 929 C CA . GLU A 1 116 ? -8.438 -5.331 19.630 1.00 94.38 116 GLU A CA 1
ATOM 930 C C . GLU A 1 116 ? -7.890 -6.594 18.954 1.00 94.38 116 GLU A C 1
ATOM 932 O O . GLU A 1 116 ? -8.579 -7.309 18.228 1.00 94.38 116 GLU A O 1
ATOM 937 N N . SER A 1 117 ? -6.623 -6.896 19.218 1.00 91.06 117 SER A N 1
ATOM 938 C CA . SER A 1 117 ? -5.954 -8.116 18.773 1.00 91.06 117 SER A CA 1
ATOM 939 C C . SER A 1 117 ? -4.896 -8.548 19.797 1.00 91.06 117 SER A C 1
ATOM 941 O O . SER A 1 117 ? -4.430 -7.723 20.588 1.00 91.06 117 SER A O 1
ATOM 943 N N . PRO A 1 118 ? -4.411 -9.803 19.759 1.00 90.12 118 PRO A N 1
ATOM 944 C CA . PRO A 1 118 ? -3.368 -10.263 20.686 1.00 90.12 118 PRO A CA 1
ATOM 945 C C . PRO A 1 118 ? -2.102 -9.379 20.705 1.00 90.12 118 PRO A C 1
ATOM 947 O O . PRO A 1 118 ? -1.424 -9.246 21.730 1.00 90.12 118 PRO A O 1
ATOM 950 N N . TRP A 1 119 ? -1.810 -8.721 19.578 1.00 88.44 119 TRP A N 1
ATOM 951 C CA . TRP A 1 119 ? -0.585 -7.954 19.341 1.00 88.44 119 TRP A CA 1
ATOM 952 C C . TRP A 1 119 ? -0.745 -6.434 19.511 1.00 88.44 119 TRP A C 1
ATOM 954 O O . TRP A 1 119 ? 0.241 -5.707 19.381 1.00 88.44 119 TRP A O 1
ATOM 964 N N . GLY A 1 120 ? -1.950 -5.949 19.825 1.00 94.69 120 GLY A N 1
ATOM 965 C CA . GLY A 1 120 ? -2.297 -4.524 19.881 1.00 94.69 120 GLY A CA 1
ATOM 966 C C . GLY A 1 120 ? -3.614 -4.253 19.152 1.00 94.69 120 GLY A C 1
ATOM 967 O O . GLY A 1 120 ? -4.491 -5.107 19.190 1.00 94.69 120 GLY A O 1
ATOM 968 N N . LYS A 1 121 ? -3.762 -3.130 18.441 1.00 95.75 121 LYS A N 1
ATOM 969 C CA . LYS A 1 121 ? -5.019 -2.785 17.741 1.00 95.75 121 LYS A CA 1
ATOM 970 C C . LYS A 1 121 ? -4.915 -2.873 16.219 1.00 95.75 121 LYS A C 1
ATOM 972 O O . LYS A 1 121 ? -3.823 -2.834 15.650 1.00 95.75 121 LYS A O 1
ATOM 977 N N . ARG A 1 122 ? -6.060 -2.973 15.550 1.00 96.00 122 ARG A N 1
ATOM 978 C CA . ARG A 1 122 ? -6.219 -2.973 14.090 1.00 96.00 122 ARG A CA 1
ATOM 979 C C . ARG A 1 122 ? -7.300 -1.983 13.658 1.00 96.00 122 ARG A C 1
ATOM 981 O O . ARG A 1 122 ? -8.125 -1.538 14.463 1.00 96.00 122 ARG A O 1
ATOM 988 N N . 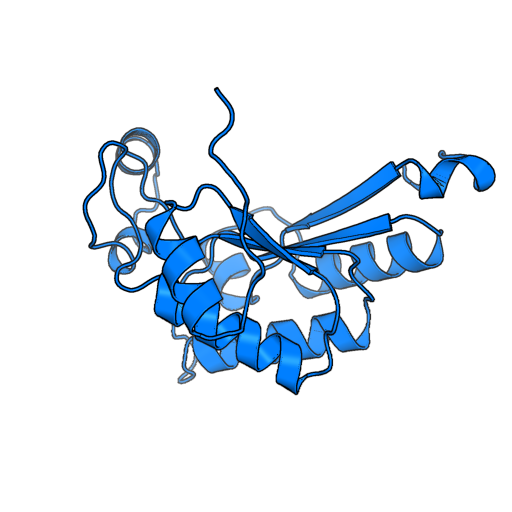VAL A 1 123 ? -7.301 -1.657 12.368 1.00 96.50 123 VAL A N 1
ATOM 989 C CA . VAL A 1 123 ? -8.418 -0.953 11.727 1.00 96.50 123 VAL A CA 1
ATOM 990 C C . VAL A 1 123 ? -9.659 -1.851 11.754 1.00 96.50 123 VAL A C 1
ATOM 992 O O . VAL A 1 123 ? -9.611 -3.010 11.328 1.00 96.50 123 VAL A O 1
ATOM 995 N N . LYS A 1 124 ? -10.774 -1.312 12.253 1.00 95.00 124 LYS A N 1
ATOM 996 C CA . LYS A 1 124 ? -12.067 -2.006 12.295 1.00 95.00 124 LYS A CA 1
ATOM 997 C C . LYS A 1 124 ? -12.638 -2.143 10.884 1.00 95.00 124 LYS A C 1
ATOM 999 O O . LYS A 1 124 ? -12.523 -1.226 10.079 1.00 95.00 124 LYS A O 1
ATOM 1004 N N . ASN A 1 125 ? -13.301 -3.265 10.596 1.00 95.00 125 ASN A N 1
ATOM 1005 C CA . ASN A 1 125 ? -13.895 -3.555 9.281 1.00 95.00 125 ASN A CA 1
ATOM 1006 C C . ASN A 1 125 ? -12.885 -3.547 8.110 1.00 95.00 125 ASN A C 1
ATOM 1008 O O . ASN A 1 125 ? -13.274 -3.312 6.965 1.00 95.00 125 ASN A O 1
ATOM 1012 N N . ARG A 1 126 ? -11.598 -3.821 8.363 1.00 96.50 126 ARG A N 1
ATOM 1013 C CA . ARG A 1 126 ? -10.531 -3.821 7.340 1.00 96.50 126 ARG A CA 1
ATOM 1014 C C . ARG A 1 126 ? -10.817 -4.706 6.123 1.00 96.50 126 ARG A C 1
ATOM 1016 O O . ARG A 1 126 ? -10.424 -4.355 5.022 1.00 96.50 126 ARG A O 1
ATOM 1023 N N . GLN A 1 127 ? -11.568 -5.795 6.280 1.00 97.31 127 GLN A N 1
ATOM 1024 C CA . GLN A 1 127 ? -12.018 -6.635 5.169 1.00 97.31 127 GLN A CA 1
ATOM 1025 C C . GLN A 1 127 ? -12.899 -5.874 4.164 1.00 97.31 127 GLN A C 1
ATOM 1027 O O . GLN A 1 127 ? -12.806 -6.117 2.966 1.00 97.31 127 GLN A O 1
ATOM 1032 N N . LYS A 1 128 ? -13.706 -4.909 4.631 1.00 98.12 128 LYS A N 1
ATOM 1033 C CA . LYS A 1 128 ? -14.502 -4.030 3.759 1.00 98.12 128 LYS A CA 1
ATOM 1034 C C . LYS A 1 128 ? -13.626 -2.998 3.052 1.00 98.12 128 LYS A C 1
ATOM 1036 O O . LYS A 1 128 ? -13.871 -2.695 1.893 1.00 98.12 128 LYS A O 1
ATOM 1041 N N . ILE A 1 129 ? -12.592 -2.501 3.735 1.00 98.19 129 ILE A N 1
ATOM 1042 C CA . ILE A 1 129 ? -11.592 -1.609 3.134 1.00 98.19 129 ILE A CA 1
ATOM 1043 C C . ILE A 1 129 ? -10.843 -2.346 2.020 1.00 98.19 129 ILE A C 1
ATOM 1045 O O . ILE A 1 129 ? -10.750 -1.831 0.913 1.00 98.19 129 ILE A O 1
ATOM 1049 N N . TYR A 1 130 ? -10.366 -3.569 2.273 1.00 98.56 130 TYR A N 1
ATOM 1050 C CA . TYR A 1 130 ? -9.709 -4.376 1.243 1.00 98.56 130 TYR A CA 1
ATOM 1051 C C . TYR A 1 130 ? -10.636 -4.667 0.068 1.00 98.56 130 TYR A C 1
ATOM 1053 O O . TYR A 1 130 ? -10.204 -4.502 -1.065 1.00 98.56 130 TYR A O 1
ATOM 1061 N N . LYS A 1 131 ? -11.899 -5.037 0.326 1.00 98.56 131 LYS A N 1
ATOM 1062 C CA . LYS A 1 131 ? -12.909 -5.213 -0.725 1.00 98.56 131 LYS A CA 1
ATOM 1063 C C . LYS A 1 131 ? -12.980 -3.982 -1.634 1.00 98.56 131 LYS A C 1
ATOM 1065 O O . LYS A 1 131 ? -12.750 -4.122 -2.827 1.00 98.56 131 LYS A O 1
ATOM 1070 N N . LEU A 1 132 ? -13.181 -2.797 -1.054 1.00 98.56 132 LEU A N 1
ATOM 1071 C CA . LEU A 1 132 ? -13.288 -1.552 -1.813 1.00 98.56 132 LEU A CA 1
ATOM 1072 C C . LEU A 1 1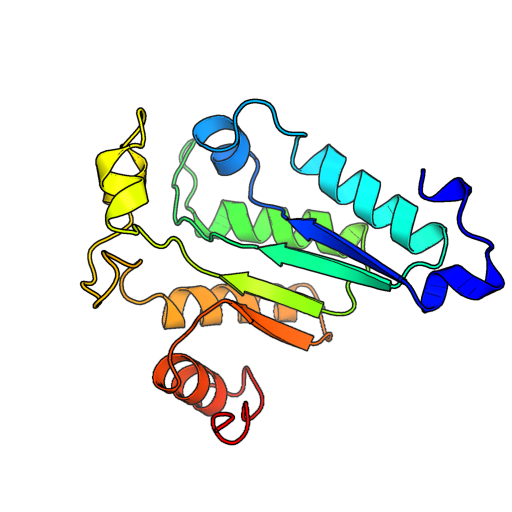32 ? -12.030 -1.264 -2.644 1.00 98.56 132 LEU A C 1
ATOM 1074 O O . LEU A 1 132 ? -12.126 -0.922 -3.814 1.00 98.56 132 LEU A O 1
ATOM 1078 N N . ILE A 1 133 ? -10.841 -1.413 -2.054 1.00 98.56 133 ILE A N 1
ATOM 1079 C CA . ILE A 1 133 ? -9.580 -1.182 -2.772 1.00 98.56 133 ILE A CA 1
ATOM 1080 C C . ILE A 1 133 ? -9.400 -2.189 -3.916 1.00 98.56 133 ILE A C 1
ATOM 1082 O O . ILE A 1 133 ? -8.919 -1.815 -4.981 1.00 98.56 133 ILE A O 1
ATOM 1086 N N . ILE A 1 134 ? -9.785 -3.455 -3.726 1.00 98.62 134 ILE A N 1
ATOM 1087 C CA . ILE A 1 134 ? -9.723 -4.464 -4.791 1.00 98.62 134 ILE A CA 1
ATOM 1088 C C . ILE A 1 134 ? -10.706 -4.120 -5.912 1.00 98.62 134 ILE A C 1
ATOM 1090 O O . ILE A 1 134 ? -10.319 -4.201 -7.072 1.00 98.62 134 ILE A O 1
ATOM 1094 N N . GLU A 1 135 ? -11.933 -3.711 -5.586 1.00 98.50 135 GLU A N 1
ATOM 1095 C CA . GLU A 1 135 ? -12.928 -3.264 -6.571 1.00 98.50 135 GLU A CA 1
ATOM 1096 C C . GLU A 1 135 ? -12.398 -2.071 -7.378 1.00 98.50 135 GLU A C 1
ATOM 1098 O O . GLU A 1 135 ? -12.329 -2.161 -8.599 1.00 98.50 135 GLU A O 1
ATOM 1103 N N . LEU A 1 136 ? -11.861 -1.037 -6.718 1.00 98.38 136 LEU A N 1
ATOM 1104 C CA . LEU A 1 136 ? -11.219 0.103 -7.390 1.00 98.38 136 LEU A CA 1
ATOM 1105 C C . LEU A 1 136 ? -10.064 -0.323 -8.306 1.00 98.38 136 LEU A C 1
ATOM 1107 O O . LEU A 1 136 ? -9.933 0.176 -9.422 1.00 98.38 136 LEU A O 1
ATOM 1111 N N . LEU A 1 137 ? -9.222 -1.261 -7.860 1.00 98.56 137 LEU A N 1
ATOM 1112 C CA . LEU A 1 137 ? -8.157 -1.820 -8.694 1.00 98.56 137 LEU A CA 1
ATOM 1113 C C . LEU A 1 137 ? -8.727 -2.494 -9.951 1.00 98.56 137 LEU A C 1
ATOM 1115 O O . LEU A 1 137 ? -8.188 -2.288 -11.039 1.00 98.56 137 LEU A O 1
ATOM 1119 N N . ARG A 1 138 ? -9.793 -3.296 -9.819 1.00 97.75 138 ARG A N 1
ATOM 1120 C CA . ARG A 1 138 ? -10.427 -3.979 -10.960 1.00 97.75 138 ARG A CA 1
ATOM 1121 C C . ARG A 1 138 ? -11.084 -2.989 -11.915 1.00 97.75 138 ARG A C 1
ATOM 1123 O O . ARG A 1 138 ? -10.863 -3.107 -13.118 1.00 97.75 138 ARG A O 1
ATOM 1130 N N . ASP A 1 139 ? -11.794 -1.997 -11.391 1.00 97.88 139 ASP A N 1
ATOM 1131 C CA . ASP A 1 139 ? -12.468 -0.960 -12.178 1.00 97.88 139 ASP A CA 1
ATOM 1132 C C . ASP A 1 139 ? -11.470 -0.123 -12.990 1.00 97.88 139 ASP A C 1
ATOM 1134 O O . ASP A 1 139 ? -11.727 0.216 -14.144 1.00 97.88 139 ASP A O 1
ATOM 1138 N N . LYS A 1 140 ? -10.280 0.140 -12.434 1.00 97.69 140 LYS A N 1
ATOM 1139 C CA . LYS A 1 140 ? -9.171 0.816 -13.132 1.00 97.69 140 LYS A CA 1
ATOM 1140 C C . LYS A 1 140 ? -8.325 -0.140 -13.996 1.00 97.69 140 LYS A C 1
ATOM 1142 O O . LYS A 1 140 ? -7.266 0.240 -14.489 1.00 97.69 140 LYS A O 1
ATOM 1147 N N . GLY A 1 141 ? -8.777 -1.380 -14.203 1.00 96.69 141 GLY A N 1
ATOM 1148 C CA . GLY A 1 141 ? -8.213 -2.324 -15.173 1.00 96.69 141 GLY A CA 1
ATOM 1149 C C . GLY A 1 141 ? -7.086 -3.228 -14.662 1.00 96.69 141 GLY A C 1
ATOM 1150 O O . GLY A 1 141 ? -6.489 -3.963 -15.453 1.00 96.69 141 GLY A O 1
ATOM 1151 N N . PHE A 1 142 ? -6.776 -3.237 -13.362 1.00 97.94 142 PHE A N 1
ATOM 1152 C CA . PHE A 1 142 ? -5.788 -4.171 -12.820 1.00 97.94 142 PHE A CA 1
ATOM 1153 C C . PHE A 1 142 ? -6.349 -5.596 -12.795 1.00 97.94 142 PHE A C 1
ATOM 1155 O O . PHE A 1 142 ? -7.269 -5.905 -12.040 1.00 97.94 142 PHE A O 1
ATOM 1162 N N . ASN A 1 143 ? -5.734 -6.506 -13.549 1.00 94.31 143 ASN A N 1
ATOM 1163 C CA . ASN A 1 143 ? -6.084 -7.932 -13.601 1.00 94.31 143 ASN A CA 1
ATOM 1164 C C . ASN A 1 143 ? -5.040 -8.847 -12.927 1.00 94.31 143 ASN A C 1
ATOM 1166 O O . ASN A 1 143 ? -5.164 -10.069 -12.968 1.00 94.31 143 ASN A O 1
ATOM 1170 N N . GLY A 1 144 ? -4.013 -8.267 -12.296 1.00 94.06 144 GLY A N 1
ATOM 1171 C CA . GLY A 1 144 ? -2.972 -9.013 -11.594 1.00 94.06 144 GLY A CA 1
ATOM 1172 C C . GLY A 1 144 ? -3.422 -9.564 -10.236 1.00 94.06 144 GLY A C 1
ATOM 1173 O O . GLY A 1 144 ? -4.562 -9.378 -9.785 1.00 94.06 144 GLY A O 1
ATOM 1174 N N . LYS A 1 145 ? -2.495 -10.242 -9.552 1.00 95.69 145 LYS A N 1
ATOM 1175 C CA . LYS A 1 145 ? -2.763 -10.864 -8.249 1.00 95.69 145 LYS A CA 1
ATOM 1176 C C . LYS A 1 145 ? -2.779 -9.820 -7.136 1.00 95.69 145 LYS A C 1
ATOM 1178 O O . LYS A 1 145 ? -1.944 -8.914 -7.102 1.00 95.69 145 LYS A O 1
ATOM 1183 N N . VAL A 1 146 ? -3.696 -9.996 -6.190 1.00 97.19 146 VAL A N 1
ATOM 1184 C CA . VAL A 1 146 ? -3.721 -9.241 -4.935 1.00 97.19 146 VAL A CA 1
ATOM 1185 C C . VAL A 1 146 ? -3.269 -10.161 -3.804 1.00 97.19 146 VAL A C 1
ATOM 1187 O O . VAL A 1 146 ? -3.642 -11.330 -3.775 1.00 97.19 146 VAL A O 1
ATOM 1190 N N . GLY A 1 147 ? -2.449 -9.654 -2.888 1.00 96.06 147 GLY A N 1
ATOM 1191 C CA . GLY A 1 147 ? -2.065 -10.358 -1.660 1.00 96.06 147 GLY A CA 1
ATOM 1192 C C . GLY A 1 147 ? -2.499 -9.593 -0.415 1.00 96.06 147 GLY A C 1
ATOM 1193 O O . GLY A 1 147 ? -2.630 -8.373 -0.469 1.00 96.06 147 GLY A O 1
ATOM 1194 N N . LEU A 1 148 ? -2.664 -10.280 0.720 1.00 96.62 148 LEU A N 1
ATOM 1195 C CA . LEU A 1 148 ? -2.908 -9.636 2.015 1.00 96.62 148 LEU A CA 1
ATOM 1196 C C . LEU A 1 148 ? -1.717 -9.795 2.963 1.00 96.62 148 LEU A C 1
ATOM 1198 O O . LEU A 1 148 ? -1.170 -10.885 3.140 1.00 96.62 148 LEU A O 1
ATOM 1202 N N . CYS A 1 149 ? -1.325 -8.707 3.619 1.00 95.50 149 CYS A N 1
ATOM 1203 C CA . CYS A 1 149 ? -0.221 -8.695 4.568 1.00 95.50 149 CYS A CA 1
ATOM 1204 C C . CYS A 1 149 ? -0.707 -8.990 5.994 1.00 95.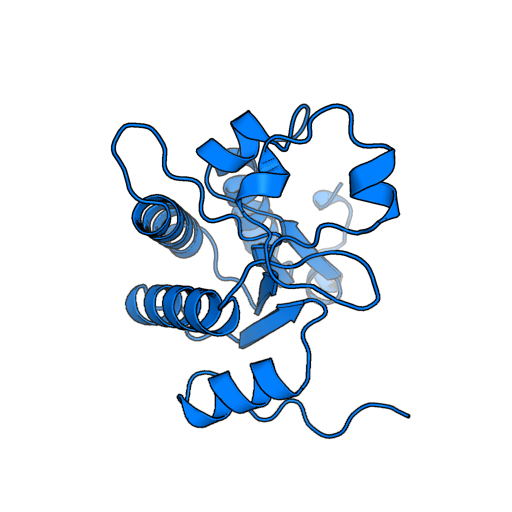50 149 CYS A C 1
ATOM 1206 O O . CYS A 1 149 ? -1.401 -8.179 6.605 1.00 95.50 149 CYS A O 1
ATOM 1208 N N . LYS A 1 150 ? -0.268 -10.123 6.568 1.00 92.12 150 LYS A N 1
ATOM 1209 C CA . LYS A 1 150 ? -0.465 -10.478 7.994 1.00 92.12 150 LYS A CA 1
ATOM 1210 C C . LYS A 1 150 ? -1.941 -10.440 8.441 1.00 92.12 150 LYS A C 1
ATOM 1212 O O . LYS A 1 150 ? -2.265 -10.053 9.575 1.00 92.12 150 LYS A O 1
ATOM 1217 N N . GLU A 1 151 ? -2.819 -10.875 7.543 1.00 93.25 151 GLU A N 1
ATOM 1218 C CA . GLU A 1 151 ? -4.250 -11.003 7.797 1.00 93.25 151 GLU A CA 1
ATOM 1219 C C . GLU A 1 151 ? -4.660 -12.364 8.343 1.00 93.25 151 GLU A C 1
ATOM 1221 O O . GLU A 1 151 ? -3.924 -13.344 8.245 1.00 93.25 151 GLU A O 1
ATOM 1226 N N . THR A 1 152 ? -5.828 -12.388 8.982 1.00 91.62 152 THR A N 1
ATOM 1227 C CA . THR A 1 152 ? -6.404 -13.599 9.571 1.00 91.62 152 THR A CA 1
ATOM 1228 C C . THR A 1 152 ? -7.120 -14.434 8.505 1.00 91.62 152 THR A C 1
ATOM 1230 O O . THR A 1 152 ? -7.642 -13.850 7.552 1.00 91.62 152 THR A O 1
ATOM 1233 N N . PRO A 1 153 ? -7.232 -15.767 8.673 1.00 91.12 153 PRO A N 1
ATOM 1234 C CA . PRO A 1 153 ? -7.988 -16.623 7.752 1.00 91.12 153 PRO A CA 1
ATOM 1235 C C . PRO A 1 153 ? -9.404 -16.105 7.462 1.00 91.12 153 PRO A C 1
ATOM 1237 O O . PRO A 1 153 ? -9.797 -16.015 6.307 1.00 91.12 153 PRO A O 1
ATOM 1240 N N . GLY A 1 154 ? -10.119 -15.607 8.479 1.00 92.69 154 GLY A N 1
ATOM 1241 C CA . GLY A 1 154 ? -11.465 -15.053 8.290 1.00 92.69 154 GLY A CA 1
ATOM 1242 C C . GLY A 1 154 ? -11.549 -13.835 7.351 1.00 92.69 154 GLY A C 1
ATOM 1243 O O . GLY A 1 154 ? -12.585 -13.615 6.730 1.00 92.69 154 GLY A O 1
ATOM 1244 N N . VAL A 1 155 ? -10.477 -13.042 7.201 1.00 94.81 155 VAL A N 1
ATOM 1245 C CA . VAL A 1 155 ? -10.445 -11.951 6.205 1.00 94.81 155 VAL A CA 1
ATOM 1246 C C . VAL A 1 155 ? -10.279 -12.512 4.792 1.00 94.81 155 VAL A C 1
ATOM 1248 O O . VAL A 1 155 ? -10.926 -12.022 3.868 1.00 94.81 155 VAL A O 1
ATOM 1251 N N . TRP A 1 156 ? -9.461 -13.553 4.628 1.00 94.56 156 TRP A N 1
ATOM 1252 C CA . TRP A 1 156 ? -9.317 -14.253 3.351 1.00 94.56 156 TRP A CA 1
ATOM 1253 C C . TRP A 1 156 ? -10.622 -14.935 2.933 1.00 94.56 156 TRP A C 1
ATOM 1255 O O . TRP A 1 156 ? -11.082 -14.728 1.814 1.00 94.56 156 TRP A O 1
ATOM 1265 N N . GLU A 1 157 ? -11.267 -15.670 3.842 1.00 93.94 157 GLU A N 1
ATOM 1266 C CA . GLU A 1 157 ? -12.568 -16.313 3.605 1.00 93.94 157 GLU A CA 1
ATOM 1267 C C . GLU A 1 157 ? -13.649 -15.303 3.215 1.00 93.94 157 GLU A C 1
ATOM 1269 O O . GLU A 1 157 ? -14.442 -15.556 2.306 1.00 93.94 157 GLU A O 1
ATOM 1274 N N . TYR A 1 158 ? -13.666 -14.138 3.874 1.00 96.50 158 TYR A N 1
ATOM 1275 C CA . TYR A 1 158 ? -14.567 -13.047 3.519 1.00 96.50 158 TYR A CA 1
ATOM 1276 C C . TYR A 1 158 ? -14.362 -12.622 2.060 1.00 96.50 158 TYR A C 1
ATOM 1278 O O . TYR A 1 158 ? -15.315 -12.652 1.291 1.00 96.50 158 TYR A O 1
ATOM 1286 N N . LEU A 1 159 ? -13.135 -12.278 1.654 1.00 97.06 159 LEU A N 1
ATOM 1287 C CA . LEU A 1 159 ? -12.866 -11.798 0.290 1.00 97.06 159 LEU A CA 1
ATOM 1288 C C . LEU A 1 159 ? -13.049 -12.887 -0.774 1.00 97.06 159 LEU A C 1
ATOM 1290 O O . LEU A 1 159 ? -13.468 -12.577 -1.889 1.00 97.06 159 LEU A O 1
ATOM 1294 N N . LYS A 1 160 ? -12.801 -14.154 -0.424 1.00 95.06 160 LYS A N 1
ATOM 1295 C CA . LYS A 1 160 ? -13.121 -15.309 -1.269 1.00 95.06 160 LYS A CA 1
ATOM 1296 C C . LYS A 1 160 ? -14.621 -15.398 -1.539 1.00 95.06 160 LYS A C 1
ATOM 1298 O O . LYS A 1 160 ? -15.024 -15.539 -2.689 1.00 95.06 160 LYS A O 1
ATOM 1303 N N . ARG A 1 161 ? -15.460 -15.281 -0.502 1.00 95.94 161 ARG A N 1
ATOM 1304 C CA . ARG A 1 161 ? -16.926 -15.309 -0.654 1.00 95.94 161 ARG A CA 1
ATOM 1305 C C . ARG A 1 161 ? -17.448 -14.147 -1.502 1.00 95.94 161 ARG A C 1
ATOM 1307 O O . ARG A 1 161 ? -18.416 -14.328 -2.227 1.00 95.94 161 ARG A O 1
ATOM 1314 N N . GLU A 1 162 ? -16.796 -12.989 -1.436 1.00 96.94 162 GLU A N 1
ATOM 1315 C CA . GLU A 1 162 ? -17.108 -11.838 -2.294 1.00 96.94 162 GLU A CA 1
ATOM 1316 C C . GLU A 1 162 ? -16.610 -12.008 -3.745 1.00 96.94 162 GLU A C 1
ATOM 1318 O O . GLU A 1 162 ? -16.841 -11.130 -4.569 1.00 96.94 162 GLU A O 1
ATOM 1323 N N . GLY A 1 163 ? -15.919 -13.107 -4.077 1.00 95.00 163 GLY A N 1
ATOM 1324 C CA . GLY A 1 163 ? -15.386 -13.365 -5.420 1.00 95.00 163 GLY A CA 1
ATOM 1325 C C . GLY A 1 163 ? -14.155 -12.527 -5.786 1.00 95.00 163 GLY A C 1
ATOM 1326 O O . GLY A 1 163 ? -13.810 -12.424 -6.959 1.00 95.00 163 GLY A O 1
ATOM 1327 N N . LEU A 1 164 ? -13.489 -11.917 -4.800 1.00 94.88 164 LEU A N 1
ATOM 1328 C CA . LEU A 1 164 ? -12.398 -10.957 -5.020 1.00 94.88 164 LEU A CA 1
ATOM 1329 C C . LEU A 1 164 ? -11.000 -11.567 -4.883 1.00 94.88 164 LEU A C 1
ATOM 1331 O O . LEU A 1 164 ? -10.020 -10.981 -5.350 1.00 94.88 164 LEU A O 1
ATOM 1335 N N . MET A 1 165 ? -10.893 -12.722 -4.226 1.00 91.94 165 MET A N 1
ATOM 1336 C CA . MET A 1 165 ? -9.636 -13.435 -4.009 1.00 91.94 165 MET A CA 1
ATOM 1337 C C . MET A 1 165 ? -9.831 -14.947 -4.118 1.00 91.94 165 MET A C 1
ATOM 1339 O O . MET A 1 165 ? -10.907 -15.472 -3.838 1.00 91.94 165 MET A O 1
ATOM 1343 N N . GLU A 1 166 ? -8.766 -15.644 -4.502 1.00 87.25 166 GLU A N 1
ATOM 1344 C CA . GLU A 1 166 ? -8.710 -17.106 -4.471 1.00 87.25 166 GLU A CA 1
ATOM 1345 C C . GLU A 1 166 ? -8.551 -17.624 -3.033 1.00 87.25 166 GLU A C 1
ATOM 1347 O O . GLU A 1 166 ? -8.230 -16.877 -2.104 1.00 87.25 166 GLU A O 1
ATOM 1352 N N . ASP A 1 167 ? -8.780 -18.925 -2.859 1.00 83.25 167 ASP A N 1
ATOM 1353 C CA . ASP A 1 167 ? -8.508 -19.615 -1.603 1.00 83.25 167 ASP A CA 1
ATOM 1354 C C . ASP A 1 167 ? -7.008 -19.522 -1.258 1.00 83.25 167 ASP A C 1
ATOM 1356 O O . ASP A 1 167 ? -6.183 -19.914 -2.089 1.00 83.25 167 ASP A O 1
ATOM 1360 N N . PRO A 1 168 ? -6.622 -19.013 -0.069 1.00 78.69 168 PRO A N 1
ATOM 1361 C CA . PRO A 1 168 ? -5.216 -18.953 0.328 1.00 78.69 168 PRO A CA 1
ATOM 1362 C C . PRO A 1 168 ? -4.596 -20.334 0.596 1.00 78.69 168 PRO A C 1
ATOM 1364 O O . PRO A 1 168 ? -3.387 -20.408 0.822 1.00 78.69 168 PRO A O 1
ATOM 1367 N N . GLY A 1 169 ? -5.396 -21.404 0.583 1.00 83.56 169 GLY A N 1
ATOM 1368 C CA . GLY A 1 169 ? -4.980 -22.751 0.937 1.00 83.56 169 GLY A CA 1
ATOM 1369 C C . GLY A 1 169 ? -4.978 -22.977 2.447 1.00 83.56 169 GLY A C 1
ATOM 1370 O O . GLY A 1 169 ? -5.503 -22.185 3.233 1.00 83.56 169 GLY A O 1
ATOM 1371 N N . GLU A 1 170 ? -4.382 -24.090 2.860 1.00 78.88 170 GLU A N 1
ATOM 1372 C CA . GLU A 1 170 ? -4.293 -24.453 4.272 1.00 78.88 170 GLU A CA 1
ATOM 1373 C C . GLU A 1 170 ? -3.167 -23.675 4.976 1.00 78.88 170 GLU A C 1
ATOM 1375 O O . GLU A 1 170 ? -2.123 -23.404 4.370 1.00 78.88 170 GLU A O 1
ATOM 1380 N N . PRO A 1 171 ? -3.337 -23.304 6.260 1.00 75.00 171 PRO A N 1
ATOM 1381 C CA . PRO A 1 171 ? -2.253 -22.740 7.052 1.00 75.00 171 PRO A CA 1
ATOM 1382 C C . PRO A 1 171 ? -1.023 -23.653 7.023 1.00 75.00 171 PRO A C 1
ATOM 1384 O O . PRO A 1 171 ? -1.125 -24.848 7.292 1.00 75.00 171 PRO A O 1
ATOM 1387 N N . GLY A 1 172 ? 0.145 -23.082 6.721 1.00 73.31 172 GLY A N 1
ATOM 1388 C CA . GLY A 1 172 ? 1.409 -23.804 6.851 1.00 73.31 172 GLY A CA 1
ATOM 1389 C C . GLY A 1 172 ? 1.638 -24.215 8.307 1.00 73.31 172 GLY A C 1
ATOM 1390 O O . GLY A 1 172 ? 1.480 -23.377 9.199 1.00 73.31 172 GLY A O 1
ATOM 1391 N N . VAL A 1 173 ? 1.965 -25.497 8.506 1.00 53.28 173 VAL A N 1
ATOM 1392 C CA . VAL A 1 173 ? 2.371 -26.106 9.788 1.00 53.28 173 VAL A CA 1
ATOM 1393 C C . VAL A 1 173 ? 3.523 -25.368 10.461 1.00 53.28 173 VAL A C 1
ATOM 1395 O O . VAL A 1 173 ? 4.454 -24.930 9.746 1.00 53.28 173 VAL A O 1
#

Foldseek 3Di:
DLVPDDLVCQQVDEDEFEAFQQVCCVVPVPPDDGRLVRLVVQLVSVVSPHQYEYEPPAQAFDDDPPGGSLVSLLVSLLSNVVRHQHQEYEYEHDDPFPVCCVPPPDDPSCVQWDDDDPGGTTGPPVLVVVVSSLVSNVVSPRPHYYHYDPDDQVSVVSCVVVVRHDRPDDDDD

Radius of gyration: 16.86 Å; chains: 1; bounding box: 42×45×42 Å